Protein AF-A0A968VQJ6-F1 (afdb_monomer)

Radius of gyration: 16.08 Å; Cα contacts (8 Å, |Δi|>4): 131; chains: 1; bounding box: 41×36×47 Å

Sequence (76 aa):
MTSTTTLERGVVQLRIDGELITTTPEHPFFTLERGWVAAGDLQLGDTVRNASGGSGAIDSFAIEVRTQQVRANVRS

Nearest PDB structures (foldseek):
  2lwy-assembly1_A  TM=8.498E-01  e=1.936E-04  Acetivibrio thermocellus ATCC 27405
  3igd-assembly1_A-2  TM=7.442E-01  e=1.738E-03  Mycobacterium tuberculosis
  4o1r-assembly1_A  TM=8.242E-01  e=3.120E-02  Nostoc punctiforme PCC 73102
  6vgw-assembly1_A  TM=8.610E-01  e=5.559E-02  synthetic construct
  6own-assembly2_B  TM=8.330E-01  e=1.049E-01  Mycolicibacterium smegmatis

Foldseek 3Di:
DDPPPPPDDKWKWWAWPNDTDIDHQQDWFQFPVPGTDGSVRDDAQTWTADPVRDITGTPDMDMDDDPDPPPPPPDD

Structure (mmCIF, N/CA/C/O backbone):
data_AF-A0A968VQJ6-F1
#
_entry.id   AF-A0A968VQJ6-F1
#
loop_
_atom_site.group_PDB
_atom_site.id
_atom_site.type_symbol
_atom_site.label_atom_id
_atom_site.label_alt_id
_atom_site.label_comp_id
_atom_site.label_asym_id
_atom_site.label_entity_id
_atom_site.label_seq_id
_atom_site.pdbx_PDB_ins_code
_atom_site.Cartn_x
_atom_site.Cartn_y
_atom_site.Cartn_z
_atom_site.occupancy
_atom_site.B_iso_or_equiv
_atom_site.auth_seq_id
_atom_site.auth_comp_id
_atom_site.auth_asym_id
_atom_site.auth_atom_id
_atom_site.pdbx_PDB_model_num
ATOM 1 N N . MET A 1 1 ? -9.851 24.381 19.506 1.00 40.09 1 MET A N 1
ATOM 2 C CA . MET A 1 1 ? -9.986 23.628 18.242 1.00 40.09 1 MET A CA 1
ATOM 3 C C . MET A 1 1 ? -9.262 22.307 18.436 1.00 40.09 1 MET A C 1
ATOM 5 O O . MET A 1 1 ? -8.075 22.212 18.171 1.00 40.09 1 MET A O 1
ATOM 9 N N . THR A 1 2 ? -9.923 21.339 19.066 1.00 30.80 2 THR A N 1
ATOM 10 C CA . THR A 1 2 ? -9.345 20.018 19.327 1.00 30.80 2 THR A CA 1
ATOM 11 C C . THR A 1 2 ? -9.686 19.134 18.139 1.00 30.80 2 THR A C 1
ATOM 13 O O . THR A 1 2 ? -10.823 18.686 18.010 1.00 30.80 2 THR A O 1
ATOM 16 N N . SER A 1 3 ? -8.725 18.946 17.238 1.00 36.16 3 SER A N 1
ATOM 17 C CA . SER A 1 3 ? -8.826 17.986 16.141 1.00 36.16 3 SER A CA 1
ATOM 18 C C . SER A 1 3 ? -8.781 16.574 16.719 1.00 36.16 3 SER A C 1
ATOM 20 O O . SER A 1 3 ? -7.739 15.929 16.744 1.00 36.16 3 SER A O 1
ATOM 22 N N . THR A 1 4 ? -9.903 16.100 17.256 1.00 40.25 4 THR A N 1
ATOM 23 C CA . THR A 1 4 ? -10.081 14.690 17.608 1.00 40.25 4 THR A CA 1
ATOM 24 C C . THR A 1 4 ? -10.451 13.948 16.329 1.00 40.25 4 THR A C 1
ATOM 26 O O . THR A 1 4 ? -11.599 13.576 16.107 1.00 40.25 4 THR A O 1
ATOM 29 N N . THR A 1 5 ? -9.474 13.796 15.440 1.00 44.81 5 THR A N 1
ATOM 30 C CA . THR A 1 5 ? -9.598 12.948 14.257 1.00 44.81 5 THR 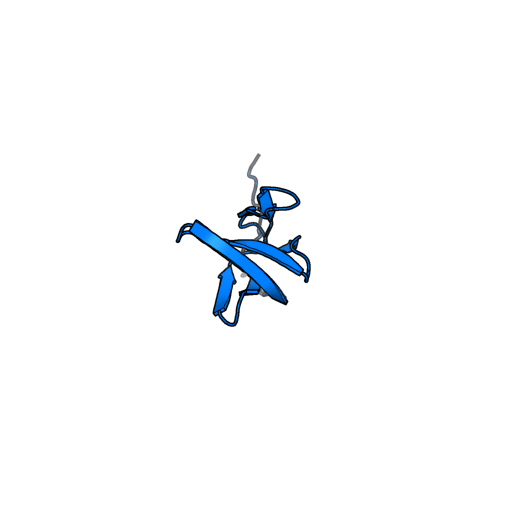A CA 1
ATOM 31 C C . THR A 1 5 ? -9.474 11.502 14.726 1.00 44.81 5 THR A C 1
ATOM 33 O O . THR A 1 5 ? -8.386 10.957 14.851 1.00 44.81 5 THR A O 1
ATOM 36 N N . THR A 1 6 ? -10.602 10.891 15.083 1.00 47.78 6 THR A N 1
ATOM 37 C CA . THR A 1 6 ? -10.693 9.453 15.353 1.00 47.78 6 THR A CA 1
ATOM 38 C C . THR A 1 6 ? -10.562 8.693 14.028 1.00 47.78 6 THR A C 1
ATOM 40 O O . THR A 1 6 ? -11.563 8.359 13.405 1.00 47.78 6 THR A O 1
ATOM 43 N N . LEU A 1 7 ? -9.331 8.420 13.592 1.00 54.97 7 LEU A N 1
ATOM 44 C CA . LEU A 1 7 ? -9.014 7.496 12.491 1.00 54.97 7 LEU A CA 1
ATOM 45 C C . LEU A 1 7 ? -8.246 6.282 13.036 1.00 54.97 7 LEU A C 1
ATOM 47 O O . LEU A 1 7 ? -7.161 5.946 12.597 1.00 54.97 7 LEU A O 1
ATOM 51 N N . GLU A 1 8 ? -8.748 5.631 14.082 1.00 52.50 8 GLU A N 1
ATOM 52 C CA . GLU A 1 8 ? -7.828 4.855 14.930 1.00 52.50 8 GLU A CA 1
ATOM 53 C C . GLU A 1 8 ? -7.666 3.365 14.600 1.00 52.50 8 GLU A C 1
ATOM 55 O O . GLU A 1 8 ? -6.838 2.741 15.253 1.00 52.50 8 GLU A O 1
ATOM 60 N N . ARG A 1 9 ? -8.384 2.730 13.654 1.00 66.31 9 ARG A N 1
ATOM 61 C CA . ARG A 1 9 ? -8.129 1.292 13.365 1.00 66.31 9 ARG A CA 1
ATOM 62 C C . ARG A 1 9 ? -8.480 0.801 11.946 1.00 66.31 9 ARG A C 1
ATOM 64 O O . ARG A 1 9 ? -9.067 -0.265 11.794 1.00 66.31 9 ARG A O 1
ATOM 71 N N . GLY A 1 10 ? -8.132 1.532 10.892 1.00 71.56 10 GLY A N 1
ATOM 72 C CA . GLY A 1 10 ? -8.058 0.929 9.551 1.00 71.56 10 GLY A CA 1
ATOM 73 C C . GLY A 1 10 ? -6.714 0.221 9.368 1.00 71.56 10 GLY A C 1
ATOM 74 O O . GLY A 1 10 ? -5.688 0.774 9.754 1.00 71.56 10 GLY A O 1
ATOM 75 N N . VAL A 1 11 ? -6.697 -0.979 8.797 1.00 85.44 11 VAL A N 1
ATOM 76 C CA . VAL A 1 11 ? -5.478 -1.688 8.390 1.00 85.44 11 VAL A CA 1
ATOM 77 C C . VAL A 1 11 ? -5.564 -1.961 6.895 1.00 85.44 11 VAL A C 1
ATOM 79 O O . VAL A 1 11 ? -6.592 -2.410 6.404 1.00 85.44 11 VAL A O 1
ATOM 82 N N . VAL A 1 12 ? -4.491 -1.697 6.165 1.00 88.75 12 VAL A N 1
ATOM 83 C CA . VAL A 1 12 ? -4.329 -2.077 4.765 1.00 88.75 12 VAL A CA 1
ATOM 84 C C . VAL A 1 12 ? -3.335 -3.222 4.690 1.00 88.75 12 VAL A C 1
ATOM 86 O O . VAL A 1 12 ? -2.253 -3.158 5.274 1.00 88.75 12 VAL A O 1
ATOM 89 N N . GLN A 1 13 ? -3.710 -4.264 3.962 1.00 91.38 13 GLN A N 1
ATOM 90 C CA . GLN A 1 13 ? -2.863 -5.391 3.619 1.00 91.38 13 GLN A CA 1
ATOM 91 C C . GLN A 1 13 ? -2.519 -5.317 2.132 1.00 91.38 13 GLN A C 1
ATOM 93 O O . GLN A 1 13 ? -3.396 -5.389 1.270 1.00 91.38 13 GLN A O 1
ATOM 98 N N . LEU A 1 14 ? -1.233 -5.161 1.843 1.00 89.88 14 LEU A N 1
ATOM 99 C CA . LEU A 1 14 ? -0.665 -5.091 0.502 1.00 89.88 14 LEU A CA 1
ATOM 100 C C . LEU A 1 14 ? 0.147 -6.355 0.269 1.00 89.88 14 LEU A C 1
ATOM 102 O O . LEU A 1 14 ? 0.923 -6.744 1.137 1.00 89.88 14 LEU A O 1
ATOM 106 N N . ARG A 1 15 ? 0.006 -6.982 -0.896 1.00 91.19 15 ARG A N 1
ATOM 107 C CA . ARG A 1 15 ? 0.915 -8.045 -1.325 1.00 91.19 15 ARG A CA 1
ATOM 108 C C . ARG A 1 15 ? 1.744 -7.560 -2.494 1.00 91.19 15 ARG A C 1
ATOM 110 O O . ARG A 1 15 ? 1.169 -7.131 -3.490 1.00 91.19 15 ARG A O 1
ATOM 117 N N . ILE A 1 16 ? 3.057 -7.593 -2.323 1.00 89.31 16 ILE A N 1
ATOM 118 C CA . ILE A 1 16 ? 4.033 -7.040 -3.255 1.00 89.31 16 ILE A CA 1
ATOM 119 C C . ILE A 1 16 ? 5.103 -8.103 -3.474 1.00 89.31 16 ILE A C 1
ATOM 121 O O . ILE A 1 16 ? 5.799 -8.456 -2.526 1.00 89.31 16 ILE A O 1
ATOM 125 N N . ASP A 1 17 ? 5.211 -8.631 -4.692 1.00 8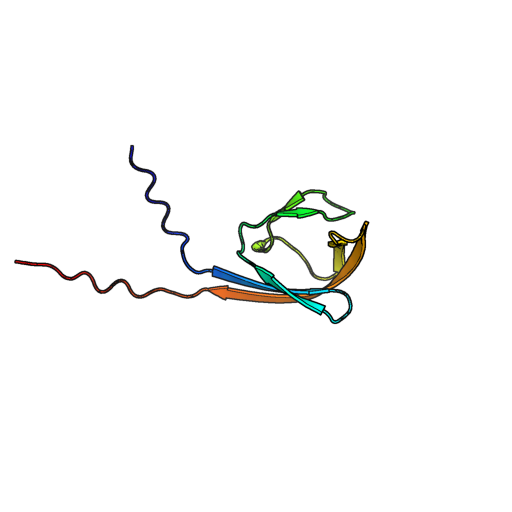5.19 17 ASP A N 1
ATOM 126 C CA . ASP A 1 17 ? 6.186 -9.676 -5.048 1.00 85.19 17 ASP A CA 1
ATOM 127 C C . ASP A 1 17 ? 6.113 -10.902 -4.108 1.00 85.19 17 ASP A C 1
ATOM 129 O O . ASP A 1 17 ? 7.106 -11.471 -3.658 1.00 85.19 17 ASP A O 1
ATOM 133 N N . GLY A 1 18 ? 4.887 -11.270 -3.720 1.00 85.12 18 GLY A N 1
ATOM 134 C CA . GLY A 1 18 ? 4.623 -12.359 -2.773 1.00 85.12 18 GLY A CA 1
ATOM 135 C C . GLY A 1 18 ? 4.817 -12.029 -1.283 1.00 85.12 18 GLY A C 1
ATOM 136 O O . GLY A 1 18 ? 4.416 -12.840 -0.446 1.00 85.12 18 GLY A O 1
ATOM 137 N N . GLU A 1 19 ? 5.334 -10.851 -0.924 1.00 86.88 19 GLU A N 1
ATOM 138 C CA . GLU A 1 19 ? 5.459 -10.389 0.465 1.00 86.88 19 GLU A CA 1
ATOM 139 C C . GLU A 1 19 ? 4.185 -9.672 0.932 1.00 86.88 19 GLU A C 1
ATOM 141 O O . GLU A 1 19 ? 3.662 -8.800 0.239 1.00 86.88 19 GLU A O 1
ATOM 146 N N . LEU A 1 20 ? 3.674 -10.021 2.118 1.00 89.69 20 LEU A N 1
ATOM 147 C CA . LEU A 1 20 ? 2.513 -9.366 2.726 1.00 89.69 20 LEU A CA 1
ATOM 148 C C . LEU A 1 20 ? 2.952 -8.233 3.663 1.00 89.69 20 LEU A C 1
ATOM 150 O O . LEU A 1 20 ? 3.509 -8.482 4.730 1.00 89.69 20 LEU A O 1
ATOM 154 N N . ILE A 1 21 ? 2.600 -7.000 3.315 1.00 87.94 21 ILE A N 1
ATOM 155 C CA . ILE A 1 21 ? 2.820 -5.797 4.119 1.00 87.94 21 ILE A CA 1
ATOM 156 C C . ILE A 1 21 ? 1.501 -5.375 4.760 1.00 87.94 21 ILE A C 1
ATOM 158 O O . ILE A 1 21 ? 0.474 -5.273 4.096 1.00 87.94 21 ILE A O 1
ATOM 162 N N . THR A 1 22 ? 1.528 -5.105 6.062 1.00 88.56 22 THR A N 1
ATOM 163 C CA . THR A 1 22 ? 0.364 -4.636 6.824 1.00 88.56 22 THR A CA 1
ATOM 164 C C . THR A 1 22 ? 0.654 -3.249 7.388 1.00 88.56 22 THR A C 1
ATOM 166 O O . THR A 1 22 ? 1.634 -3.071 8.106 1.00 88.56 22 THR A O 1
ATOM 169 N N . THR A 1 23 ? -0.176 -2.263 7.054 1.00 87.12 23 THR A N 1
ATOM 170 C CA . THR A 1 23 ? 0.057 -0.839 7.358 1.00 87.12 23 THR A CA 1
ATOM 171 C C . THR A 1 23 ? -1.257 -0.086 7.596 1.00 87.12 23 THR A C 1
ATOM 173 O O . THR A 1 23 ? -2.328 -0.682 7.525 1.00 87.12 23 THR A O 1
ATOM 176 N N . THR A 1 24 ? -1.218 1.211 7.904 1.00 87.69 24 THR A N 1
ATOM 177 C CA . THR A 1 24 ? -2.427 2.048 7.992 1.00 87.69 24 THR A CA 1
ATOM 178 C C . THR A 1 24 ? -2.801 2.626 6.618 1.00 87.69 24 THR A C 1
ATOM 180 O O . THR A 1 24 ? -1.916 2.849 5.795 1.00 87.69 24 THR A O 1
ATOM 183 N N . PRO A 1 25 ? -4.089 2.916 6.342 1.00 87.19 25 PRO A N 1
ATOM 184 C CA . PRO A 1 25 ? -4.522 3.507 5.070 1.00 87.19 25 PRO A CA 1
ATOM 185 C C . PRO A 1 25 ? -3.839 4.832 4.727 1.00 87.19 25 PRO A C 1
ATOM 187 O O . PRO A 1 25 ? -3.647 5.145 3.559 1.00 87.19 25 PRO A O 1
ATOM 190 N N . GLU A 1 26 ? -3.467 5.596 5.749 1.00 86.06 26 GLU A N 1
ATOM 191 C CA . GLU A 1 26 ? -2.876 6.933 5.635 1.00 86.06 26 GLU A CA 1
ATOM 192 C C . GLU A 1 26 ? -1.366 6.882 5.379 1.00 86.06 26 GLU A C 1
ATOM 194 O O . GLU A 1 26 ? -0.756 7.892 5.032 1.00 86.06 26 GLU A O 1
ATOM 199 N N . HIS A 1 27 ? -0.746 5.715 5.578 1.00 87.31 27 HIS A N 1
ATOM 200 C CA . HIS A 1 27 ? 0.694 5.566 5.455 1.00 87.31 27 HIS A CA 1
ATOM 201 C C . HIS A 1 27 ? 1.109 5.728 3.985 1.00 87.31 27 HIS A C 1
ATOM 203 O O . HIS A 1 27 ? 0.615 4.986 3.132 1.00 87.31 27 HIS A O 1
ATOM 209 N N . PRO A 1 28 ? 2.004 6.673 3.657 1.00 89.94 28 PRO A N 1
ATOM 210 C CA . PRO A 1 28 ? 2.370 6.930 2.274 1.00 89.94 28 PRO A CA 1
ATOM 211 C C . PRO A 1 28 ? 3.389 5.902 1.764 1.00 89.94 28 PRO A C 1
ATOM 213 O O . PRO A 1 28 ? 4.370 5.585 2.440 1.00 89.94 28 PRO A O 1
ATOM 216 N N . PHE A 1 29 ? 3.175 5.433 0.538 1.00 91.12 29 PHE A N 1
ATOM 217 C CA . PHE A 1 29 ? 4.072 4.582 -0.236 1.00 91.12 29 PHE A CA 1
ATOM 218 C C . PHE A 1 29 ? 4.554 5.321 -1.475 1.00 91.12 29 PHE A C 1
ATOM 220 O O . PHE A 1 29 ? 3.808 6.073 -2.100 1.00 91.12 29 PHE A O 1
ATOM 227 N N . PHE A 1 30 ? 5.813 5.103 -1.845 1.00 91.00 30 PHE A N 1
ATOM 228 C CA . PHE A 1 30 ? 6.370 5.691 -3.054 1.00 91.00 30 PHE A CA 1
ATOM 229 C C . PHE A 1 30 ? 6.137 4.760 -4.247 1.00 91.00 30 PHE A C 1
ATOM 231 O O . PHE A 1 30 ? 6.759 3.702 -4.339 1.00 91.00 30 PHE A O 1
ATOM 238 N N . THR A 1 31 ? 5.248 5.170 -5.147 1.00 91.75 31 THR A N 1
ATOM 239 C CA . THR A 1 31 ? 4.999 4.534 -6.447 1.00 91.75 31 THR A CA 1
ATOM 240 C C . THR A 1 31 ? 5.911 5.132 -7.518 1.00 91.75 31 THR A C 1
ATOM 242 O O . THR A 1 31 ? 6.226 6.325 -7.471 1.00 91.75 31 THR A O 1
ATOM 245 N N . LEU A 1 32 ? 6.347 4.330 -8.490 1.00 89.94 32 LEU A N 1
ATOM 246 C CA . LEU A 1 32 ? 7.185 4.816 -9.595 1.00 89.94 32 LEU A CA 1
ATOM 247 C C . LEU A 1 32 ? 6.401 5.698 -10.578 1.00 89.94 32 LEU A C 1
ATOM 249 O O . LEU A 1 32 ? 6.979 6.546 -11.252 1.00 89.94 32 LEU A O 1
ATOM 253 N N . GLU A 1 33 ? 5.089 5.507 -10.639 1.00 88.56 33 GLU A N 1
ATOM 254 C CA . GLU A 1 33 ? 4.183 6.121 -11.599 1.00 88.56 33 GLU A CA 1
ATOM 255 C C . GLU A 1 33 ? 3.621 7.453 -11.091 1.00 88.56 33 GLU A C 1
ATOM 257 O O . GLU A 1 33 ? 3.494 8.409 -11.856 1.00 88.56 33 GLU A O 1
ATOM 262 N N . ARG A 1 34 ? 3.273 7.520 -9.797 1.00 89.12 34 ARG A N 1
ATOM 263 C CA . ARG A 1 34 ? 2.530 8.643 -9.194 1.00 89.12 34 ARG A CA 1
ATOM 264 C C . ARG A 1 34 ? 3.278 9.324 -8.044 1.00 89.12 34 ARG A C 1
ATOM 266 O O . ARG A 1 34 ? 2.831 10.359 -7.555 1.00 89.12 34 ARG A O 1
ATOM 273 N N . GLY A 1 35 ? 4.421 8.786 -7.614 1.00 91.62 35 GLY A N 1
ATOM 274 C CA . GLY A 1 35 ? 5.148 9.267 -6.441 1.00 91.62 35 GLY A CA 1
ATOM 275 C C . GLY A 1 35 ? 4.483 8.817 -5.139 1.00 91.62 35 GLY A C 1
ATOM 276 O O . GLY A 1 35 ? 4.058 7.670 -5.020 1.00 91.62 35 GLY A O 1
ATOM 277 N N . TRP A 1 36 ? 4.414 9.699 -4.140 1.00 92.19 36 TRP A N 1
ATOM 278 C CA . TRP A 1 36 ? 3.846 9.370 -2.829 1.00 92.19 36 TRP A CA 1
ATOM 279 C C . TRP A 1 36 ? 2.319 9.243 -2.885 1.00 92.19 36 TRP A C 1
ATOM 281 O O . TRP A 1 36 ? 1.620 10.226 -3.116 1.00 92.19 36 TRP A O 1
ATOM 291 N N . VAL A 1 37 ? 1.816 8.039 -2.625 1.00 92.31 37 VAL A N 1
ATOM 292 C CA . VAL A 1 37 ? 0.390 7.690 -2.601 1.00 92.31 37 VAL A CA 1
ATOM 293 C C . VAL A 1 37 ? 0.068 7.045 -1.255 1.00 92.31 37 VAL A C 1
ATOM 295 O O . VAL A 1 37 ? 0.854 6.244 -0.753 1.00 92.31 37 VAL A O 1
ATOM 298 N N . ALA A 1 38 ? -1.061 7.394 -0.639 1.00 90.56 38 ALA A N 1
ATOM 299 C CA . ALA A 1 38 ? -1.493 6.761 0.606 1.00 90.56 38 ALA A CA 1
ATOM 300 C C . ALA A 1 38 ? -1.834 5.281 0.372 1.00 90.56 38 ALA A C 1
ATOM 302 O O . ALA A 1 38 ? -2.356 4.923 -0.681 1.00 90.56 38 ALA A O 1
ATOM 303 N N . ALA A 1 39 ? -1.576 4.414 1.352 1.00 88.94 39 ALA A N 1
ATOM 304 C CA . ALA A 1 39 ? -1.818 2.978 1.223 1.00 88.94 39 ALA A CA 1
ATOM 305 C C . ALA A 1 39 ? -3.260 2.642 0.811 1.00 88.94 39 ALA A C 1
ATOM 307 O O . ALA A 1 39 ? -3.472 1.694 0.063 1.00 88.94 39 ALA A O 1
ATOM 308 N N . GLY A 1 40 ? -4.241 3.418 1.283 1.00 88.56 40 GLY A N 1
ATOM 309 C CA . GLY A 1 40 ? -5.653 3.261 0.927 1.00 88.56 40 GLY A CA 1
ATOM 310 C C . GLY A 1 40 ? -6.006 3.655 -0.513 1.00 88.56 40 GLY A C 1
ATOM 311 O O . GLY A 1 40 ? -7.057 3.243 -0.994 1.00 88.56 40 GLY A O 1
ATOM 312 N N . ASP A 1 41 ? -5.136 4.404 -1.194 1.00 90.88 41 ASP A N 1
ATOM 313 C CA . ASP A 1 41 ? -5.313 4.909 -2.566 1.00 90.88 41 ASP A CA 1
ATOM 314 C C . ASP A 1 41 ? -4.426 4.176 -3.599 1.00 90.88 41 ASP A C 1
ATOM 316 O O . ASP A 1 41 ? -4.379 4.535 -4.787 1.00 90.88 41 ASP A O 1
ATOM 320 N N . LEU A 1 42 ? -3.694 3.149 -3.155 1.00 90.19 42 LEU A N 1
ATOM 321 C CA . LEU A 1 42 ? -2.907 2.276 -4.023 1.00 90.19 42 LEU A CA 1
ATOM 322 C C . LEU A 1 42 ? -3.810 1.395 -4.893 1.00 90.19 42 LEU A C 1
ATOM 324 O O . LEU A 1 42 ? -4.921 1.026 -4.508 1.00 90.19 42 LEU A O 1
ATOM 328 N N . GLN A 1 43 ? -3.318 1.046 -6.079 1.00 89.12 43 GLN A N 1
ATOM 329 C CA . GLN A 1 43 ? -4.051 0.258 -7.066 1.00 89.12 43 GLN A CA 1
ATOM 330 C C . GLN A 1 43 ? -3.275 -0.999 -7.459 1.00 89.12 43 GLN A C 1
ATOM 332 O O . GLN A 1 43 ? -2.049 -1.049 -7.392 1.00 89.12 43 GLN A O 1
ATOM 337 N N . LEU A 1 44 ? -4.000 -2.040 -7.879 1.00 90.38 44 LEU A N 1
ATOM 338 C CA . LEU A 1 44 ? -3.374 -3.250 -8.416 1.00 90.38 44 LEU A CA 1
ATOM 339 C C . LEU A 1 44 ? -2.515 -2.897 -9.632 1.00 90.38 44 LEU A C 1
ATOM 341 O O . LEU A 1 44 ? -2.964 -2.174 -10.521 1.00 90.38 44 LEU A O 1
ATOM 345 N N . GLY A 1 45 ? -1.301 -3.438 -9.665 1.00 88.94 45 GLY A N 1
ATOM 346 C CA . GLY A 1 45 ? -0.319 -3.138 -10.702 1.00 88.94 45 GLY A CA 1
ATOM 347 C C . GLY A 1 45 ? 0.535 -1.891 -10.454 1.00 88.94 45 GLY A C 1
ATOM 348 O O . GLY A 1 45 ? 1.524 -1.745 -11.165 1.00 88.94 45 GLY A O 1
ATOM 349 N N . ASP A 1 46 ? 0.233 -1.050 -9.452 1.00 91.19 46 ASP A N 1
ATOM 350 C CA . ASP A 1 46 ? 1.156 0.025 -9.061 1.00 91.19 46 ASP A CA 1
ATOM 351 C C . ASP A 1 46 ? 2.483 -0.576 -8.599 1.00 91.19 46 ASP A C 1
ATOM 353 O O . ASP A 1 46 ? 2.516 -1.556 -7.844 1.00 91.19 46 ASP A O 1
ATOM 357 N N . THR A 1 47 ? 3.582 0.052 -8.999 1.00 92.44 47 THR A N 1
ATOM 358 C CA . THR A 1 47 ? 4.919 -0.379 -8.612 1.00 92.44 47 THR A CA 1
ATOM 359 C C . THR A 1 47 ? 5.411 0.417 -7.414 1.00 92.44 47 THR A C 1
ATOM 361 O O . THR A 1 47 ? 5.782 1.585 -7.527 1.00 92.44 47 THR A O 1
ATOM 364 N N . VAL A 1 48 ? 5.465 -0.225 -6.250 1.00 90.88 48 VAL A N 1
ATOM 365 C CA . VAL A 1 48 ? 5.901 0.393 -4.996 1.00 90.88 48 VAL A CA 1
ATOM 366 C C . VAL A 1 48 ? 7.383 0.132 -4.764 1.00 90.88 48 VAL A C 1
ATOM 368 O O . VAL A 1 48 ? 7.873 -0.991 -4.896 1.00 90.88 48 VAL A O 1
ATOM 371 N N . ARG A 1 49 ? 8.113 1.177 -4.374 1.00 88.81 49 ARG A N 1
ATOM 372 C CA . AR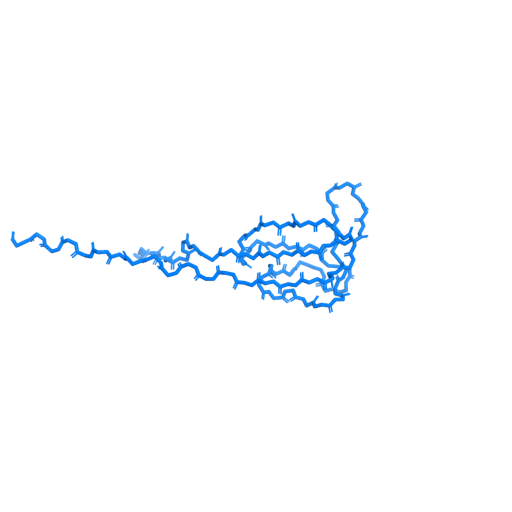G A 1 49 ? 9.523 1.077 -4.003 1.00 88.81 49 ARG A CA 1
ATOM 373 C C . ARG A 1 49 ? 9.672 0.568 -2.572 1.00 88.81 49 ARG A C 1
ATOM 375 O O . ARG A 1 49 ? 9.061 1.105 -1.649 1.00 88.81 49 ARG A O 1
ATOM 382 N N . ASN A 1 50 ? 10.520 -0.437 -2.380 1.00 81.81 50 ASN A N 1
ATOM 383 C CA . ASN A 1 50 ? 10.846 -0.960 -1.059 1.00 81.81 50 ASN A CA 1
ATOM 384 C C . ASN A 1 50 ? 12.018 -0.187 -0.422 1.00 81.81 50 ASN A C 1
ATOM 386 O O . ASN A 1 50 ? 12.791 0.500 -1.098 1.00 81.81 50 ASN A O 1
ATOM 390 N N . ALA A 1 51 ? 12.169 -0.310 0.899 1.00 75.19 51 ALA A N 1
ATOM 391 C CA . ALA A 1 51 ? 13.257 0.338 1.638 1.00 75.19 51 ALA A CA 1
ATOM 392 C C . ALA A 1 51 ? 14.652 -0.208 1.269 1.00 75.19 51 ALA A C 1
ATOM 394 O O . ALA A 1 51 ? 15.649 0.492 1.423 1.00 75.19 51 ALA A O 1
ATOM 395 N N . SER A 1 52 ? 14.719 -1.430 0.735 1.00 76.88 52 SER A N 1
ATOM 396 C CA . SER A 1 52 ? 15.946 -2.065 0.240 1.00 76.88 52 SER A CA 1
ATOM 397 C C . SER A 1 52 ? 16.418 -1.503 -1.112 1.00 76.88 52 SER A C 1
ATOM 399 O O . SER A 1 52 ? 17.450 -1.928 -1.626 1.00 76.88 52 SER A O 1
ATOM 401 N N . GLY A 1 53 ? 15.684 -0.549 -1.697 1.00 79.50 53 GLY A N 1
ATOM 402 C CA . GLY A 1 53 ? 16.012 0.109 -2.962 1.00 79.50 53 GLY A CA 1
ATOM 403 C C . GLY A 1 53 ? 15.461 -0.578 -4.215 1.00 79.50 53 GLY A C 1
ATOM 404 O O . GLY A 1 53 ? 15.584 -0.004 -5.297 1.00 79.50 53 GLY A O 1
ATOM 405 N N . GLY A 1 54 ? 14.833 -1.746 -4.074 1.00 85.94 54 GLY A N 1
ATOM 406 C CA . GLY A 1 54 ? 14.083 -2.429 -5.124 1.00 85.94 54 GLY A CA 1
ATOM 407 C C . GLY A 1 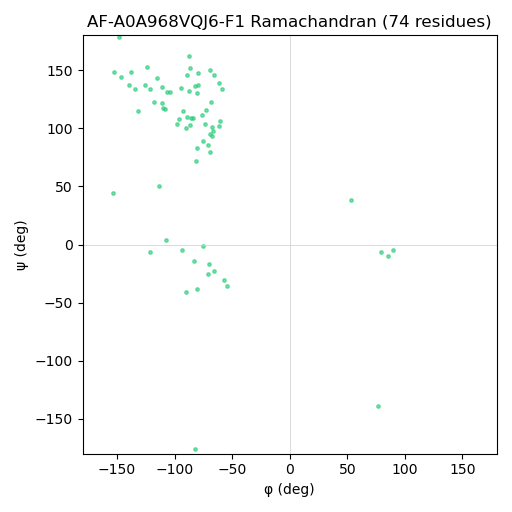54 ? 12.655 -1.902 -5.273 1.00 85.94 54 GLY A C 1
ATOM 408 O O . GLY A 1 54 ? 12.238 -0.949 -4.611 1.00 85.94 54 GLY A O 1
ATOM 409 N N . SER A 1 55 ? 11.890 -2.537 -6.150 1.00 89.31 55 SER A N 1
ATOM 410 C CA . SER A 1 55 ? 10.496 -2.197 -6.419 1.00 89.31 55 SER A CA 1
ATOM 411 C C . SER A 1 55 ? 9.703 -3.450 -6.758 1.00 89.31 55 SER A C 1
ATOM 413 O O . SER A 1 55 ? 10.238 -4.327 -7.431 1.00 89.31 55 SER A O 1
ATOM 415 N N . GLY A 1 56 ? 8.446 -3.510 -6.334 1.00 90.31 56 GLY A N 1
ATOM 416 C CA . GLY A 1 56 ? 7.544 -4.612 -6.654 1.00 90.31 56 GLY A CA 1
ATOM 417 C C . GLY A 1 56 ? 6.154 -4.101 -7.008 1.00 90.31 56 GLY A C 1
ATOM 418 O O . GLY A 1 56 ? 5.725 -3.057 -6.511 1.00 90.31 56 GLY A O 1
ATOM 419 N N . ALA A 1 57 ? 5.471 -4.825 -7.889 1.00 91.50 57 ALA A N 1
ATOM 420 C CA . 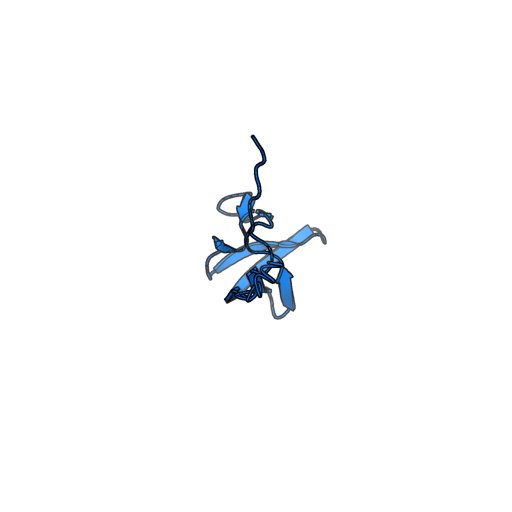ALA A 1 57 ? 4.096 -4.521 -8.260 1.00 91.50 57 ALA A CA 1
ATOM 421 C C . ALA A 1 57 ? 3.125 -5.036 -7.191 1.00 91.50 57 ALA A C 1
ATOM 423 O O . ALA A 1 57 ? 3.377 -6.058 -6.551 1.00 91.50 57 ALA A O 1
ATOM 424 N N . ILE A 1 58 ? 2.007 -4.339 -7.004 1.00 90.62 58 ILE A N 1
ATOM 425 C CA . ILE A 1 58 ? 0.953 -4.787 -6.091 1.00 90.62 58 ILE A CA 1
ATOM 426 C C . ILE A 1 58 ? 0.160 -5.925 -6.744 1.00 90.62 58 ILE A C 1
ATOM 428 O O . ILE A 1 58 ? -0.604 -5.703 -7.686 1.00 90.62 58 ILE A O 1
ATOM 432 N N . ASP A 1 59 ? 0.303 -7.126 -6.185 1.00 91.19 59 ASP A N 1
ATOM 433 C CA . ASP A 1 59 ? -0.412 -8.341 -6.587 1.00 91.19 59 ASP A CA 1
ATOM 434 C C . ASP A 1 59 ? -1.826 -8.406 -5.996 1.00 91.19 59 ASP A C 1
ATOM 436 O O . ASP A 1 59 ? -2.765 -8.893 -6.626 1.00 91.19 59 ASP A O 1
ATOM 440 N N . SER A 1 60 ? -1.988 -7.962 -4.745 1.00 87.75 60 SER A N 1
ATOM 441 C CA . SER A 1 60 ? -3.287 -7.946 -4.068 1.00 87.75 60 SER A CA 1
ATOM 442 C C . SER A 1 60 ? -3.376 -6.855 -3.008 1.00 87.75 60 SER A C 1
ATOM 444 O O . SER A 1 60 ? -2.391 -6.560 -2.333 1.00 87.75 60 SER A O 1
ATOM 446 N N . PHE A 1 61 ? -4.580 -6.320 -2.818 1.00 86.69 61 PHE A N 1
ATOM 447 C CA . PHE A 1 61 ? -4.883 -5.246 -1.877 1.00 86.69 61 PHE A CA 1
ATOM 448 C C . PHE A 1 61 ? -6.155 -5.563 -1.085 1.00 86.69 61 PHE A C 1
ATOM 450 O O . PHE A 1 61 ? -7.162 -5.966 -1.669 1.00 86.69 61 PHE A O 1
ATOM 457 N N . ALA A 1 62 ? -6.113 -5.365 0.233 1.00 86.94 62 ALA A N 1
ATOM 458 C CA . ALA A 1 62 ? -7.270 -5.479 1.114 1.00 86.94 62 ALA A CA 1
ATOM 459 C C . ALA A 1 62 ? -7.263 -4.374 2.179 1.00 86.94 62 ALA A C 1
ATOM 461 O O . ALA A 1 62 ? -6.232 -4.100 2.789 1.00 86.94 62 ALA A O 1
ATOM 462 N N . ILE A 1 63 ? -8.425 -3.770 2.434 1.00 82.75 63 ILE A N 1
ATOM 463 C CA . ILE A 1 63 ? -8.621 -2.806 3.524 1.00 82.75 63 ILE A CA 1
ATOM 464 C C . ILE A 1 63 ? -9.507 -3.453 4.587 1.00 82.75 63 ILE A C 1
ATOM 466 O O . ILE A 1 63 ? -10.673 -3.755 4.341 1.00 82.75 63 ILE A O 1
ATOM 470 N N . GLU A 1 64 ? -8.966 -3.628 5.785 1.00 81.19 64 GLU A N 1
ATOM 471 C CA . GLU A 1 64 ? -9.700 -4.032 6.975 1.00 81.19 64 GLU A CA 1
ATOM 472 C C . GLU A 1 64 ? -10.027 -2.789 7.809 1.00 81.19 64 GLU A C 1
ATOM 474 O O . GLU A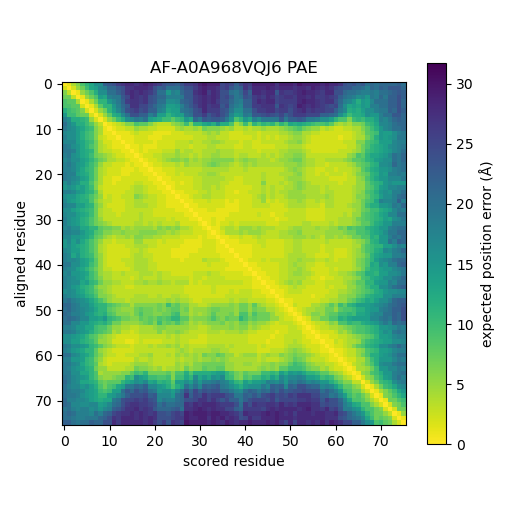 1 64 ? -9.182 -2.226 8.505 1.00 81.19 64 GLU A O 1
ATOM 479 N N . VAL A 1 65 ? -11.281 -2.345 7.757 1.00 71.19 65 VAL A N 1
ATOM 480 C CA . VAL A 1 65 ? -11.761 -1.266 8.625 1.00 71.19 65 VAL A CA 1
ATOM 481 C C . VAL A 1 65 ? -12.204 -1.875 9.949 1.00 71.19 65 VAL A C 1
ATOM 483 O O . VAL A 1 65 ? -13.244 -2.529 10.017 1.00 71.19 65 VAL A O 1
ATOM 486 N N . ARG A 1 66 ? -11.456 -1.650 11.033 1.00 65.44 66 ARG A N 1
ATOM 487 C CA . ARG A 1 66 ? -11.914 -2.061 12.364 1.00 65.44 66 ARG A CA 1
ATOM 488 C C . ARG A 1 66 ? -12.777 -0.956 12.947 1.00 65.44 66 ARG A C 1
ATOM 490 O O . ARG A 1 66 ? -12.285 0.049 13.463 1.00 65.44 66 ARG A O 1
ATOM 497 N N . THR A 1 67 ? -14.088 -1.167 12.911 1.00 54.06 67 THR A N 1
ATOM 498 C CA . THR A 1 67 ? -15.038 -0.348 13.662 1.00 54.06 67 THR A CA 1
ATOM 499 C C . THR A 1 67 ? -14.848 -0.637 15.140 1.00 54.06 67 THR A C 1
ATOM 501 O O . THR A 1 67 ? -15.360 -1.604 15.703 1.00 54.06 67 THR A O 1
ATOM 504 N N . GLN A 1 68 ? -14.047 0.190 15.783 1.00 52.84 68 GLN A N 1
ATOM 505 C CA . GLN A 1 68 ? -13.866 0.112 17.208 1.00 52.84 68 GLN A CA 1
ATOM 506 C C . GLN A 1 68 ? -15.124 0.657 17.904 1.00 52.84 68 GLN A C 1
ATOM 508 O O . GLN A 1 68 ? -15.355 1.863 17.943 1.00 52.84 68 GLN A O 1
ATOM 513 N N . GLN A 1 69 ? -15.954 -0.246 18.429 1.00 50.09 69 GLN A N 1
ATOM 514 C CA . GLN A 1 69 ? -17.179 0.084 19.153 1.00 50.09 69 GLN A CA 1
ATOM 515 C C . GLN A 1 69 ? -16.815 0.767 20.482 1.00 50.09 69 GLN A C 1
ATOM 517 O O . GLN A 1 69 ? -16.542 0.114 21.492 1.00 50.09 69 GLN A O 1
ATOM 522 N N . VAL A 1 70 ? -16.768 2.100 20.482 1.00 57.72 70 VAL A N 1
ATOM 523 C CA . VAL A 1 70 ? -16.637 2.885 21.710 1.00 57.72 70 VAL A CA 1
ATOM 524 C C . VAL A 1 70 ? -17.922 2.728 22.518 1.00 57.72 70 VAL A C 1
ATOM 526 O O . VAL A 1 70 ? -18.955 3.328 22.238 1.00 57.72 70 VAL A O 1
ATOM 529 N N . ARG A 1 71 ? -17.873 1.877 23.540 1.00 53.78 71 ARG A N 1
ATOM 530 C CA . ARG A 1 71 ? -18.890 1.844 24.593 1.00 53.78 71 ARG A CA 1
ATOM 531 C C . ARG A 1 71 ? -18.777 3.151 25.374 1.00 53.78 71 ARG A C 1
ATOM 533 O O . ARG A 1 71 ? -17.901 3.295 26.223 1.00 53.78 71 ARG A O 1
ATOM 540 N N . ALA A 1 72 ? -19.626 4.118 25.031 1.00 56.50 72 ALA A N 1
ATOM 541 C CA . ALA A 1 72 ? -19.791 5.350 25.786 1.00 56.50 72 ALA A CA 1
ATOM 542 C C . ALA A 1 72 ? -20.285 4.990 27.193 1.00 56.50 72 ALA A C 1
ATOM 544 O O . ALA A 1 72 ? -21.452 4.659 27.391 1.00 56.50 72 ALA A O 1
ATOM 545 N N . ASN A 1 73 ? -19.390 5.007 28.177 1.00 53.47 73 ASN A N 1
ATOM 546 C CA . ASN A 1 73 ? -19.772 4.843 29.570 1.00 53.47 73 ASN A CA 1
ATOM 547 C C . ASN A 1 73 ? -20.295 6.191 30.085 1.00 53.47 73 ASN A C 1
ATOM 549 O O . ASN A 1 73 ? -19.541 6.952 30.691 1.00 53.47 73 ASN A O 1
ATOM 553 N N . VAL A 1 74 ? -21.570 6.494 29.819 1.00 58.44 74 VAL A N 1
ATOM 5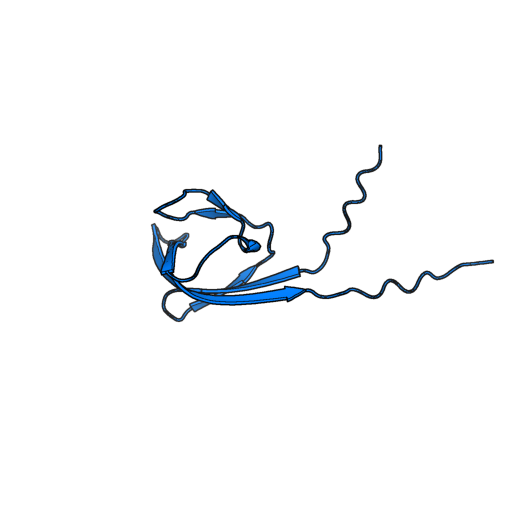54 C CA . VAL A 1 74 ? -22.273 7.619 30.453 1.00 58.44 74 VAL A CA 1
ATOM 555 C C . VAL 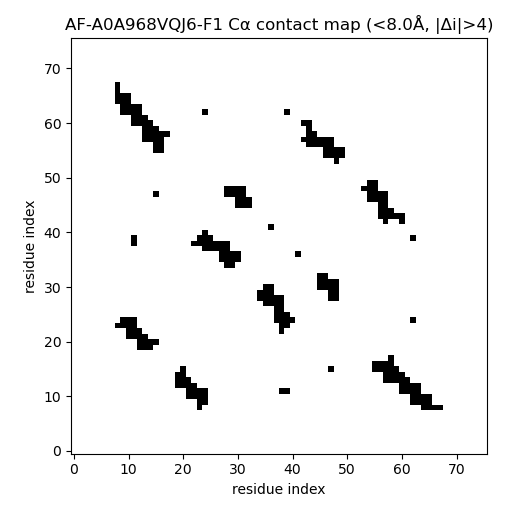A 1 74 ? -22.271 7.356 31.957 1.00 58.44 74 VAL A C 1
ATOM 557 O O . VAL A 1 74 ? -22.944 6.449 32.439 1.00 58.44 74 VAL A O 1
ATOM 560 N N . ARG A 1 75 ? -21.444 8.095 32.697 1.00 58.56 75 ARG A N 1
ATOM 561 C CA . ARG A 1 75 ? -21.565 8.179 34.152 1.00 58.56 75 ARG A CA 1
ATOM 562 C C . ARG A 1 75 ? -22.612 9.257 34.421 1.00 58.56 75 ARG A C 1
ATOM 564 O O . ARG A 1 75 ? -22.364 10.413 34.084 1.00 58.56 75 ARG A O 1
ATOM 571 N N . SER A 1 76 ? -23.785 8.826 34.892 1.00 59.97 76 SER A N 1
ATOM 572 C CA . SER A 1 76 ? -24.818 9.694 35.476 1.00 59.97 76 SER A CA 1
ATOM 573 C C . SER A 1 76 ? -24.292 10.465 36.676 1.00 59.97 76 SER A C 1
ATOM 575 O O . SER A 1 76 ? -23.371 9.944 37.348 1.00 59.97 76 SER A O 1
#

Mean predicted aligned error: 9.63 Å

Solvent-accessible surface area (backbone atoms only — not comparable to full-atom values): 4776 Å² total; per-residue (Å²): 137,82,84,79,76,85,76,86,44,50,37,28,41,39,24,38,79,87,42,80,47,76,46,43,36,78,45,71,40,44,29,81,86,77,39,77,38,34,52,68,74,63,53,80,64,44,37,36,54,47,94,88,74,51,70,32,41,29,78,44,8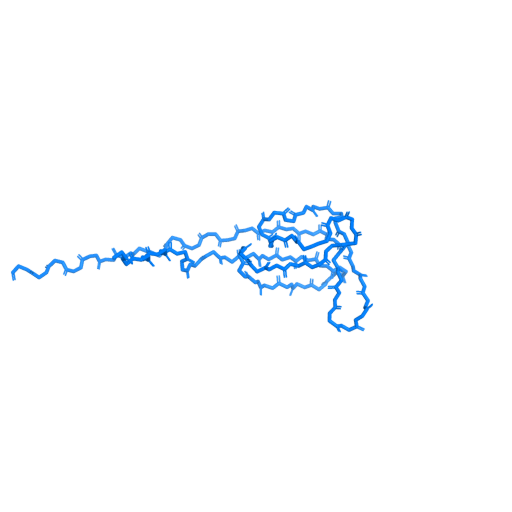0,47,77,49,74,52,82,75,80,79,78,78,78,81,80,130

Secondary structure (DSSP, 8-state):
---------EEEEEEETTEEEEE-TT-EEEETTTEEEEGGG--TT-EEEPTTS-EEEEEEEEEEE-----------

pLDDT: mean 78.13, std 16.96, range [30.8, 92.44]